Protein AF-A0A2M7PRN9-F1 (afdb_monomer_lite)

pLDDT: mean 85.15, std 15.14, range [38.19, 98.25]

Structure (mmCIF, N/CA/C/O backbone):
data_AF-A0A2M7PRN9-F1
#
_entry.id   AF-A0A2M7PRN9-F1
#
loop_
_atom_site.group_PDB
_atom_site.id
_atom_site.type_symbol
_atom_site.label_atom_id
_atom_site.label_alt_id
_atom_site.label_comp_id
_atom_site.label_asym_id
_atom_site.label_entity_id
_atom_site.label_seq_id
_atom_site.pdbx_PDB_ins_code
_atom_site.Cartn_x
_atom_site.Cartn_y
_atom_site.Cartn_z
_atom_site.occupancy
_atom_site.B_iso_or_equiv
_atom_site.auth_seq_id
_atom_site.auth_comp_id
_atom_site.auth_asym_id
_atom_site.auth_atom_id
_atom_site.pdbx_PDB_model_num
ATOM 1 N N . MET A 1 1 ? -30.017 -8.849 18.586 1.00 38.19 1 MET A N 1
ATOM 2 C CA . MET A 1 1 ? -28.565 -9.110 18.701 1.00 38.19 1 MET A CA 1
ATOM 3 C C . MET A 1 1 ? -27.873 -8.225 17.669 1.00 38.19 1 MET A C 1
ATOM 5 O O . MET A 1 1 ? -28.102 -8.430 16.487 1.00 38.19 1 MET A O 1
ATOM 9 N N . LYS A 1 2 ? -27.190 -7.145 18.076 1.00 40.28 2 LYS A N 1
ATOM 10 C CA . LYS A 1 2 ? -26.502 -6.250 17.126 1.00 40.28 2 LYS A CA 1
ATOM 11 C C . LYS A 1 2 ? -25.308 -7.016 16.558 1.00 40.28 2 LYS A C 1
ATOM 13 O O . LYS A 1 2 ? -24.404 -7.346 17.320 1.00 40.28 2 LYS A O 1
ATOM 18 N N . GLU A 1 3 ? -25.317 -7.314 15.261 1.00 45.28 3 GLU A N 1
ATOM 19 C CA . GLU A 1 3 ? -24.112 -7.751 14.558 1.00 45.28 3 GLU A CA 1
ATOM 20 C C . GLU A 1 3 ? -23.023 -6.710 14.817 1.00 45.28 3 GLU A C 1
ATOM 22 O O . GLU A 1 3 ? -23.146 -5.542 14.437 1.00 45.28 3 GLU A O 1
ATOM 27 N N . SER A 1 4 ? -21.976 -7.114 15.527 1.00 46.28 4 SER A N 1
ATOM 28 C CA . SER A 1 4 ? -20.791 -6.289 15.690 1.00 46.28 4 SER A CA 1
ATOM 29 C C . SER A 1 4 ? -20.123 -6.236 14.318 1.00 46.28 4 SER A C 1
ATOM 31 O O . SER A 1 4 ? -19.379 -7.146 13.961 1.00 46.28 4 SER A O 1
ATOM 33 N N . LYS A 1 5 ? -20.467 -5.236 13.491 1.00 59.03 5 LYS A N 1
ATOM 34 C CA . LYS A 1 5 ? -19.838 -5.028 12.179 1.00 59.03 5 LYS A CA 1
ATOM 35 C C . LYS A 1 5 ? -18.335 -4.908 12.409 1.00 59.03 5 LYS A C 1
ATOM 37 O O . LYS A 1 5 ? -17.862 -3.888 12.908 1.00 59.03 5 LYS A O 1
ATOM 42 N N . THR A 1 6 ? -17.588 -5.958 12.078 1.00 76.19 6 THR A N 1
ATOM 43 C CA . THR A 1 6 ? -16.131 -5.936 12.142 1.00 76.19 6 THR A CA 1
ATOM 44 C C . THR A 1 6 ? -15.651 -4.803 11.244 1.00 76.19 6 THR A C 1
ATOM 46 O O . THR A 1 6 ? -15.910 -4.791 10.041 1.00 76.19 6 THR A O 1
ATOM 49 N N . ILE A 1 7 ? -15.002 -3.805 11.841 1.00 88.31 7 ILE A N 1
ATOM 50 C CA . ILE A 1 7 ? -14.459 -2.674 11.094 1.00 88.31 7 ILE A CA 1
ATOM 51 C C . ILE A 1 7 ? -13.347 -3.209 10.193 1.00 88.31 7 ILE A C 1
ATOM 53 O O . ILE A 1 7 ? -12.318 -3.657 10.695 1.00 88.31 7 ILE A O 1
ATOM 57 N N . VAL A 1 8 ? -13.552 -3.134 8.879 1.00 94.44 8 VAL A N 1
ATOM 58 C CA . VAL A 1 8 ? -12.564 -3.560 7.884 1.00 94.44 8 VAL A CA 1
ATOM 59 C C . VAL A 1 8 ? -11.385 -2.588 7.887 1.00 94.44 8 VAL A C 1
ATOM 61 O O . VAL A 1 8 ? -11.566 -1.374 7.755 1.00 94.44 8 VAL A O 1
ATOM 64 N N . LYS A 1 9 ? -10.172 -3.123 8.032 1.00 97.44 9 LYS A N 1
ATOM 65 C CA . LYS A 1 9 ? -8.910 -2.378 8.035 1.00 97.44 9 LYS A CA 1
ATOM 66 C C . LYS A 1 9 ? -8.061 -2.806 6.848 1.00 97.44 9 LYS A C 1
ATOM 68 O O . LYS A 1 9 ? -7.729 -3.984 6.721 1.00 97.44 9 LYS A O 1
ATOM 73 N N . ILE A 1 10 ? -7.690 -1.854 6.001 1.00 97.62 10 ILE A N 1
ATOM 74 C CA . ILE A 1 10 ? -6.843 -2.108 4.837 1.00 97.62 10 ILE A CA 1
ATOM 75 C C . ILE A 1 10 ? -5.561 -1.285 4.907 1.00 97.62 10 ILE A C 1
ATOM 77 O O . ILE A 1 10 ? -5.568 -0.133 5.352 1.00 97.62 10 ILE A O 1
ATOM 81 N N . MET A 1 11 ? -4.470 -1.879 4.436 1.00 98.06 11 MET A N 1
ATOM 82 C CA . MET A 1 11 ? -3.195 -1.200 4.237 1.00 98.06 11 MET A CA 1
ATOM 83 C C . MET A 1 11 ? -2.896 -1.137 2.746 1.00 98.06 11 MET A C 1
ATOM 85 O O . MET A 1 11 ? -2.939 -2.162 2.077 1.00 98.06 11 MET A O 1
ATOM 89 N N . ILE A 1 12 ? -2.574 0.046 2.234 1.00 97.12 12 ILE A N 1
ATOM 90 C CA . ILE A 1 12 ? -2.293 0.277 0.818 1.00 97.12 12 ILE A CA 1
ATOM 91 C C . ILE A 1 12 ? -0.836 0.709 0.670 1.00 97.12 12 ILE A C 1
ATOM 93 O O . ILE A 1 12 ? -0.391 1.660 1.314 1.00 97.12 12 ILE A O 1
ATOM 97 N N . SER A 1 13 ? -0.097 0.025 -0.196 1.00 95.31 13 SER A N 1
ATOM 98 C CA . SER A 1 13 ? 1.248 0.415 -0.618 1.00 95.31 13 SER A CA 1
ATOM 99 C C . SER A 1 13 ? 1.248 0.873 -2.073 1.00 95.31 13 SER A C 1
ATOM 101 O O . SER A 1 13 ? 0.423 0.429 -2.863 1.00 95.31 13 SER A O 1
ATOM 103 N N . GLY A 1 14 ? 2.158 1.777 -2.424 1.00 91.50 14 GLY A N 1
ATOM 104 C CA . GLY A 1 14 ? 2.330 2.263 -3.789 1.00 91.50 14 GLY A CA 1
ATOM 105 C C . GLY A 1 14 ? 3.355 3.389 -3.863 1.00 91.50 14 GLY A C 1
ATOM 106 O O . GLY A 1 14 ? 4.029 3.688 -2.868 1.00 91.50 14 GLY A O 1
ATOM 107 N N . TYR A 1 15 ? 3.479 4.018 -5.031 1.00 90.69 15 TYR A N 1
ATOM 108 C CA . TYR A 1 15 ? 4.343 5.185 -5.228 1.00 90.69 15 TYR A CA 1
ATOM 109 C C . TYR A 1 15 ? 3.622 6.481 -4.818 1.00 90.69 15 TYR A C 1
ATOM 111 O O . TYR A 1 15 ? 3.421 7.393 -5.611 1.00 90.69 15 TYR A O 1
ATOM 119 N N . TYR A 1 16 ? 3.203 6.549 -3.553 1.00 92.94 16 TYR A N 1
ATOM 120 C CA . TYR A 1 16 ? 2.398 7.650 -3.015 1.00 92.94 16 TYR A CA 1
ATOM 121 C C . TYR A 1 16 ? 3.215 8.590 -2.125 1.00 92.94 16 TYR A C 1
ATOM 123 O O . TYR A 1 16 ? 4.180 8.181 -1.471 1.00 92.94 16 TYR A O 1
ATOM 131 N N . GLY A 1 17 ? 2.811 9.857 -2.077 1.00 90.94 17 GLY A N 1
ATOM 132 C CA . GLY A 1 17 ? 3.514 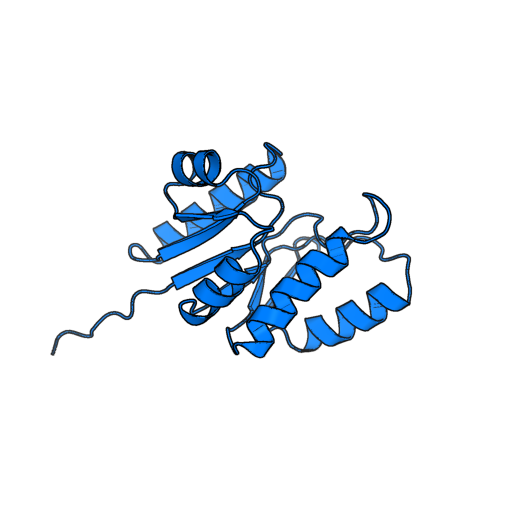10.926 -1.371 1.00 90.94 17 GLY A CA 1
ATOM 133 C C . GLY A 1 17 ? 4.723 11.480 -2.122 1.00 90.94 17 GLY A C 1
ATOM 134 O O . GLY A 1 17 ? 5.507 12.215 -1.526 1.00 90.94 17 GLY A O 1
ATOM 135 N N . PHE A 1 18 ? 4.883 11.123 -3.399 1.00 88.38 18 PHE A N 1
ATOM 136 C CA . PHE A 1 18 ? 5.935 11.630 -4.289 1.00 88.38 18 PHE A CA 1
ATOM 137 C C . PHE A 1 18 ? 5.462 12.793 -5.170 1.00 88.38 18 PHE A C 1
ATOM 139 O O . PHE A 1 18 ? 6.227 13.266 -6.006 1.00 88.38 18 PHE A O 1
ATOM 146 N N . ASN A 1 19 ? 4.209 13.237 -5.010 1.00 87.50 19 ASN A N 1
ATOM 147 C CA . ASN A 1 19 ? 3.563 14.237 -5.868 1.00 87.50 19 ASN A CA 1
ATOM 148 C C . ASN A 1 19 ? 3.524 13.827 -7.354 1.00 87.50 19 ASN A C 1
ATOM 150 O O . ASN A 1 19 ? 3.493 14.675 -8.244 1.00 87.50 19 ASN A O 1
ATOM 154 N N . ASN A 1 20 ? 3.501 12.519 -7.635 1.00 87.94 20 ASN A N 1
ATOM 155 C CA . ASN A 1 20 ? 3.249 12.003 -8.976 1.00 87.94 20 ASN A CA 1
ATOM 156 C C . ASN A 1 20 ? 1.740 12.025 -9.240 1.00 87.94 20 ASN A C 1
ATOM 158 O O . ASN A 1 20 ? 1.011 11.184 -8.722 1.00 87.94 20 ASN A O 1
ATOM 162 N N . PHE A 1 21 ? 1.269 12.963 -10.061 1.00 87.31 21 PHE A N 1
ATOM 163 C CA . PHE A 1 21 ? -0.161 13.133 -10.338 1.00 87.31 21 PHE A CA 1
ATOM 164 C C . PHE A 1 21 ? -0.885 11.841 -10.741 1.00 87.31 21 PHE A C 1
ATOM 166 O O . PHE A 1 21 ? -2.032 11.648 -10.344 1.00 87.31 21 PHE A O 1
ATOM 173 N N . GLY A 1 22 ? -0.227 10.952 -11.492 1.00 87.25 22 GLY A N 1
ATOM 174 C CA . GLY A 1 22 ? -0.804 9.674 -11.904 1.00 87.25 22 GLY A CA 1
ATOM 175 C C . GLY A 1 22 ? -1.040 8.736 -10.721 1.00 87.25 22 GLY A C 1
ATOM 176 O O . GLY A 1 22 ? -2.163 8.279 -10.508 1.00 87.25 22 GLY A O 1
ATOM 177 N N . ASP A 1 23 ? -0.007 8.487 -9.916 1.00 88.50 2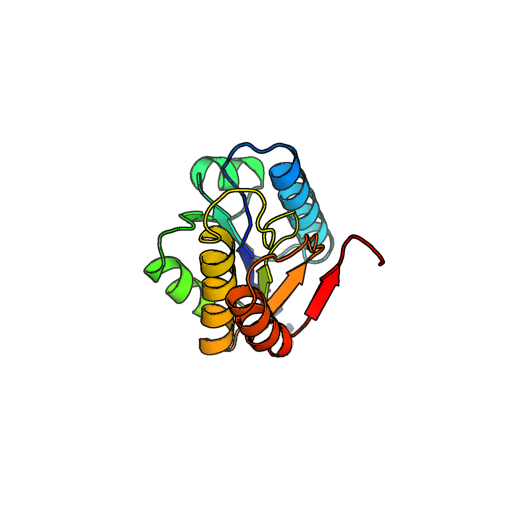3 ASP A N 1
ATOM 178 C CA . ASP A 1 23 ? -0.109 7.599 -8.750 1.00 88.50 23 ASP A CA 1
ATOM 179 C C . ASP A 1 23 ? -1.028 8.182 -7.665 1.00 88.50 23 ASP A C 1
ATOM 181 O O . ASP A 1 23 ? -1.847 7.471 -7.079 1.00 88.50 23 ASP A O 1
ATOM 185 N N . GLU A 1 24 ? -0.964 9.495 -7.445 1.00 91.62 24 GLU A N 1
ATOM 186 C CA . GLU A 1 24 ? -1.858 10.217 -6.536 1.00 91.62 24 GLU A CA 1
ATOM 187 C C . GLU A 1 24 ? -3.333 10.094 -6.981 1.00 91.62 24 GLU A C 1
ATOM 189 O O . GLU A 1 24 ? -4.222 9.845 -6.161 1.00 91.62 24 GLU A O 1
ATOM 194 N N . ALA A 1 25 ? -3.618 10.165 -8.288 1.00 91.75 25 ALA A N 1
ATOM 195 C CA . ALA A 1 25 ? -4.964 9.950 -8.824 1.00 91.75 25 ALA A CA 1
ATOM 196 C C . ALA A 1 25 ? -5.450 8.499 -8.659 1.00 91.75 25 ALA A C 1
ATOM 198 O O . ALA A 1 25 ? -6.630 8.276 -8.352 1.00 91.75 25 ALA A O 1
ATOM 199 N N . ILE A 1 26 ? -4.557 7.513 -8.812 1.00 90.69 26 ILE A N 1
ATOM 200 C CA . ILE A 1 26 ? -4.860 6.098 -8.542 1.00 90.69 26 ILE A CA 1
ATOM 201 C C . ILE A 1 26 ? -5.248 5.924 -7.072 1.00 90.69 26 ILE A C 1
ATOM 203 O O . ILE A 1 26 ? -6.302 5.349 -6.782 1.00 90.69 26 ILE A O 1
ATOM 207 N N . LEU A 1 27 ? -4.445 6.458 -6.146 1.00 94.50 27 LEU A N 1
ATOM 208 C CA . LEU A 1 27 ? -4.738 6.392 -4.715 1.00 94.50 27 LEU A CA 1
ATOM 209 C C . LEU A 1 27 ? -6.073 7.063 -4.387 1.00 94.50 27 LEU A C 1
ATOM 211 O O . LEU A 1 27 ? -6.906 6.466 -3.705 1.00 94.50 27 LEU A O 1
ATOM 215 N N . LYS A 1 28 ? -6.307 8.273 -4.910 1.00 95.19 28 LYS A N 1
ATOM 216 C CA . LYS A 1 28 ? -7.557 9.017 -4.710 1.00 95.19 28 LYS A CA 1
ATOM 217 C C . LYS A 1 28 ? -8.775 8.197 -5.121 1.00 95.19 28 LYS A C 1
ATOM 219 O O . LYS A 1 28 ? -9.744 8.102 -4.368 1.00 95.19 28 LYS A O 1
ATOM 224 N N . SER A 1 29 ? -8.712 7.598 -6.308 1.00 93.25 29 SER A N 1
ATOM 225 C CA . SER A 1 29 ? -9.802 6.803 -6.874 1.00 93.25 29 SER A CA 1
ATOM 226 C C . SER A 1 29 ? -10.056 5.543 -6.049 1.00 93.25 29 SER A C 1
ATOM 228 O O . SER A 1 29 ? -11.203 5.228 -5.739 1.00 93.25 29 SER A O 1
ATOM 230 N N . MET A 1 30 ? -8.987 4.868 -5.618 1.00 93.69 30 MET A N 1
ATOM 231 C CA . MET A 1 30 ? -9.068 3.679 -4.772 1.00 93.69 30 MET A CA 1
ATOM 232 C C . MET A 1 30 ? -9.685 3.992 -3.402 1.00 93.69 30 MET A C 1
ATOM 234 O O . MET A 1 30 ? -10.631 3.327 -2.983 1.00 93.69 30 MET A O 1
ATOM 238 N N . VAL A 1 31 ? -9.198 5.036 -2.721 1.00 95.94 31 VAL A N 1
ATOM 239 C CA . VAL A 1 31 ? -9.725 5.481 -1.420 1.00 95.94 31 VAL A CA 1
ATOM 240 C C . VAL A 1 31 ? -11.204 5.838 -1.526 1.00 95.94 31 VAL A C 1
ATOM 242 O O . VAL A 1 31 ? -11.994 5.421 -0.678 1.00 95.94 31 VAL A O 1
ATOM 245 N N . ARG A 1 32 ? -11.585 6.583 -2.569 1.00 96.06 32 ARG A N 1
ATOM 246 C CA . ARG A 1 32 ? -12.977 6.961 -2.820 1.00 96.06 32 ARG A CA 1
ATOM 247 C C . ARG A 1 32 ? -13.862 5.729 -3.005 1.00 96.06 32 ARG A C 1
ATOM 249 O O . ARG A 1 32 ? -14.838 5.588 -2.277 1.00 96.06 32 ARG A O 1
ATOM 256 N N . ALA A 1 33 ? -13.482 4.814 -3.896 1.00 94.44 33 ALA A N 1
ATOM 257 C CA . ALA A 1 33 ? -14.258 3.608 -4.177 1.00 94.44 33 ALA A CA 1
ATOM 258 C C . ALA A 1 33 ? -14.452 2.727 -2.928 1.00 94.44 33 ALA A C 1
ATOM 260 O O . ALA A 1 33 ? -15.545 2.206 -2.694 1.00 94.44 33 ALA A O 1
ATOM 261 N N . PHE A 1 34 ? -13.417 2.581 -2.093 1.00 94.75 34 PHE A N 1
ATOM 262 C CA . PHE A 1 34 ? -13.531 1.828 -0.843 1.00 94.75 34 PHE A CA 1
ATOM 263 C C . PHE A 1 34 ? -14.440 2.508 0.178 1.00 94.75 34 PHE A C 1
ATOM 265 O O . PHE A 1 34 ? -15.267 1.829 0.781 1.00 94.75 34 PHE A O 1
ATOM 272 N N . LYS A 1 35 ? -14.317 3.827 0.368 1.00 95.19 35 LYS A N 1
ATOM 273 C CA . LYS A 1 35 ? -15.172 4.576 1.302 1.00 95.19 35 LYS A CA 1
ATOM 274 C C . LYS A 1 35 ? -16.635 4.600 0.856 1.00 95.19 35 LYS A C 1
ATOM 276 O O . LYS A 1 35 ? -17.515 4.503 1.703 1.00 95.19 35 LYS A O 1
ATOM 281 N N . GLU A 1 36 ? -16.897 4.684 -0.449 1.00 95.38 36 GLU A N 1
ATOM 282 C CA . GLU A 1 36 ? -18.255 4.623 -1.007 1.00 95.38 36 GLU A CA 1
ATOM 283 C C . GLU A 1 36 ? -18.907 3.252 -0.765 1.00 95.38 36 GLU A C 1
ATOM 285 O O . GLU A 1 36 ? -20.071 3.185 -0.375 1.00 95.38 36 GLU A O 1
ATOM 290 N N . LYS A 1 37 ? -18.161 2.152 -0.938 1.00 94.56 37 LYS A N 1
ATOM 291 C CA . LYS A 1 37 ? -18.686 0.789 -0.729 1.00 94.56 37 LYS A CA 1
ATOM 292 C C . LYS A 1 37 ? -18.721 0.355 0.737 1.00 94.56 37 LYS A C 1
ATOM 294 O O . LYS A 1 37 ? -19.592 -0.418 1.127 1.00 94.56 37 LYS A O 1
ATOM 299 N N . ILE A 1 38 ? -17.763 0.806 1.546 1.00 94.75 38 ILE A N 1
ATOM 300 C CA . ILE A 1 38 ? -17.605 0.426 2.954 1.00 94.75 38 ILE A CA 1
ATOM 301 C C . ILE A 1 38 ? -17.387 1.707 3.779 1.00 94.75 38 ILE A C 1
ATOM 303 O O . ILE A 1 38 ? -16.247 2.068 4.072 1.00 94.75 38 ILE A O 1
ATOM 307 N N . PRO A 1 39 ? -18.461 2.393 4.215 1.00 91.19 39 PRO A N 1
ATOM 308 C CA . PRO A 1 39 ? -18.354 3.707 4.862 1.00 91.19 39 PRO A CA 1
ATOM 309 C C . PRO A 1 39 ? -17.491 3.752 6.131 1.00 91.19 39 PRO A C 1
ATOM 311 O O . PRO A 1 39 ? -16.918 4.787 6.455 1.00 91.19 39 PRO A O 1
ATOM 314 N N . GLN A 1 40 ? -17.378 2.634 6.858 1.00 94.06 40 GLN A N 1
ATOM 315 C CA . GLN A 1 40 ? -16.596 2.544 8.100 1.00 94.06 40 GLN A CA 1
ATOM 316 C C . GLN A 1 40 ? -15.176 1.994 7.896 1.00 94.06 40 GLN A C 1
ATOM 318 O O . GLN A 1 40 ? -14.492 1.690 8.874 1.00 94.06 40 GLN A O 1
ATOM 323 N N . ILE A 1 41 ? -14.725 1.826 6.648 1.00 96.38 41 ILE A N 1
ATOM 324 C CA . ILE A 1 41 ? -13.406 1.263 6.363 1.00 96.38 41 ILE A CA 1
ATOM 325 C C . ILE A 1 41 ? -12.290 2.136 6.944 1.00 96.38 41 ILE A C 1
ATOM 327 O O . ILE A 1 41 ? -12.280 3.361 6.808 1.00 96.38 41 ILE A O 1
ATOM 331 N N . LYS A 1 42 ? -11.309 1.495 7.577 1.00 97.56 42 LYS A N 1
ATOM 332 C CA . LYS A 1 42 ? -10.077 2.149 8.021 1.00 97.56 42 LYS A CA 1
ATOM 333 C C . LYS A 1 42 ? -8.987 1.892 6.994 1.00 97.56 42 LYS A C 1
ATOM 335 O O . LYS A 1 42 ? -8.628 0.746 6.747 1.00 97.56 42 LYS A O 1
ATOM 340 N N . ILE A 1 43 ? -8.457 2.968 6.422 1.00 98.06 43 ILE A N 1
ATOM 341 C CA . ILE A 1 43 ? -7.414 2.911 5.397 1.00 98.06 43 ILE A CA 1
ATOM 342 C C . ILE A 1 43 ? -6.119 3.473 5.980 1.00 98.06 43 ILE A C 1
ATOM 344 O O . ILE A 1 43 ? -6.099 4.600 6.485 1.00 98.06 43 ILE A O 1
ATOM 348 N N . LEU A 1 44 ? -5.055 2.678 5.898 1.00 98.25 44 LEU A N 1
ATOM 349 C CA . LEU A 1 44 ? -3.682 3.082 6.167 1.00 98.25 44 LEU A CA 1
ATOM 350 C C . LEU A 1 44 ? -2.892 3.086 4.854 1.00 98.25 44 LEU A C 1
ATOM 352 O O . LEU A 1 44 ? -2.858 2.076 4.159 1.00 98.25 44 LEU A O 1
ATOM 356 N N . VAL A 1 45 ? -2.226 4.187 4.529 1.00 97.94 45 VAL A N 1
ATOM 357 C CA . VAL A 1 45 ? -1.412 4.313 3.312 1.00 97.94 45 VAL A CA 1
ATOM 358 C C . VAL A 1 45 ? 0.073 4.378 3.662 1.00 97.94 45 VAL A C 1
ATOM 360 O O . VAL A 1 45 ? 0.489 5.159 4.518 1.00 97.94 45 VAL A O 1
ATOM 363 N N . LEU A 1 46 ? 0.890 3.578 2.979 1.00 97.38 46 LEU A N 1
ATOM 364 C CA . LEU A 1 46 ? 2.342 3.728 2.999 1.00 97.38 46 LEU A CA 1
ATOM 365 C C . LEU A 1 46 ? 2.727 4.859 2.048 1.00 97.38 46 LEU A C 1
ATOM 367 O O . LEU A 1 46 ? 2.478 4.770 0.847 1.00 97.38 46 LEU A O 1
ATOM 371 N N . SER A 1 47 ? 3.329 5.918 2.582 1.00 95.88 47 SER A N 1
ATOM 372 C CA . SER A 1 47 ? 3.619 7.136 1.826 1.00 95.88 47 SER A CA 1
ATOM 373 C C . SER A 1 47 ? 5.024 7.671 2.090 1.00 95.88 47 SER A C 1
ATOM 375 O O . SER A 1 47 ? 5.570 7.509 3.183 1.00 95.88 47 SER A O 1
ATOM 377 N N . GLN A 1 48 ? 5.610 8.324 1.086 1.00 95.12 48 GLN A N 1
ATOM 378 C CA . GLN A 1 48 ? 6.830 9.115 1.244 1.00 95.12 48 GLN A CA 1
ATOM 379 C C . GLN A 1 48 ? 6.583 10.401 2.052 1.00 95.12 48 GLN A C 1
ATOM 381 O O . GLN A 1 48 ? 7.445 10.807 2.827 1.00 95.12 48 GLN A O 1
ATOM 386 N N . ASN A 1 49 ? 5.396 11.004 1.922 1.00 96.25 49 ASN A N 1
ATOM 387 C CA . ASN A 1 49 ? 4.958 12.166 2.696 1.00 96.25 49 ASN A CA 1
ATOM 388 C C . ASN A 1 49 ? 3.618 11.861 3.395 1.00 96.25 49 ASN A C 1
ATOM 390 O O . ASN A 1 49 ? 2.540 12.161 2.858 1.00 96.25 49 ASN A O 1
ATOM 394 N N . PRO A 1 50 ? 3.664 11.246 4.594 1.00 97.25 50 PRO A N 1
ATOM 395 C CA . PRO A 1 50 ? 2.468 10.819 5.313 1.00 97.25 50 PRO A CA 1
ATOM 396 C C . PRO A 1 50 ? 1.538 11.968 5.700 1.00 97.25 50 PRO A C 1
ATOM 398 O O . PRO A 1 50 ? 0.322 11.796 5.651 1.00 97.25 50 PRO A O 1
ATOM 401 N N . VAL A 1 51 ? 2.085 13.137 6.052 1.00 97.19 51 VAL A N 1
ATOM 402 C CA . VAL A 1 51 ? 1.285 14.309 6.443 1.00 97.19 51 VAL A CA 1
ATOM 403 C C . VAL A 1 51 ? 0.438 14.773 5.263 1.00 97.19 51 VAL A C 1
ATOM 405 O O . VAL A 1 51 ? -0.788 14.812 5.369 1.00 97.19 51 VAL A O 1
ATOM 408 N N . HIS A 1 52 ? 1.079 15.007 4.115 1.00 96.19 52 HIS A N 1
ATOM 409 C CA . HIS A 1 52 ? 0.391 15.415 2.891 1.00 96.19 52 HIS A CA 1
ATOM 410 C C . HIS A 1 52 ? -0.654 14.381 2.452 1.00 96.19 52 HIS A C 1
ATOM 412 O O . HIS A 1 52 ? -1.804 14.718 2.185 1.00 96.19 52 HIS A O 1
ATOM 418 N N . THR A 1 53 ? -0.283 13.098 2.452 1.00 96.94 53 THR A N 1
ATOM 419 C CA . THR A 1 53 ? -1.179 12.004 2.032 1.00 96.94 53 THR A CA 1
ATOM 420 C C . THR A 1 53 ? -2.399 11.892 2.947 1.00 96.94 53 THR A C 1
ATOM 422 O O . THR A 1 53 ? -3.523 11.717 2.475 1.00 96.94 53 THR A O 1
ATOM 425 N N . SER A 1 54 ? -2.198 12.024 4.260 1.00 97.44 54 SER A N 1
ATOM 426 C CA . SER A 1 54 ? -3.294 11.955 5.231 1.00 97.44 54 SER A CA 1
ATOM 427 C C . SER A 1 54 ? -4.292 13.093 5.025 1.00 97.44 54 SER A C 1
ATOM 429 O O . SER A 1 54 ? -5.498 12.855 5.021 1.00 97.44 54 SER A O 1
ATOM 431 N N . GLN A 1 55 ? -3.795 14.313 4.797 1.00 96.75 55 GLN A N 1
ATOM 432 C CA . GLN A 1 55 ? -4.621 15.498 4.555 1.00 96.75 55 GLN A CA 1
ATOM 433 C C . GLN A 1 55 ? -5.370 15.418 3.217 1.00 96.75 55 GLN A C 1
ATOM 435 O O . GLN A 1 55 ? -6.579 15.648 3.174 1.00 96.75 55 GLN A O 1
ATOM 440 N N . ALA A 1 56 ? -4.678 15.039 2.140 1.00 95.56 56 ALA A N 1
ATOM 441 C CA . ALA A 1 56 ? -5.241 15.002 0.793 1.00 95.56 56 ALA A CA 1
ATOM 442 C C . ALA A 1 56 ? -6.359 13.957 0.634 1.00 95.56 56 ALA A C 1
ATOM 444 O O . ALA A 1 56 ? -7.357 14.213 -0.039 1.00 95.56 56 ALA A O 1
ATOM 445 N N . TYR A 1 57 ? -6.215 12.784 1.264 1.00 96.44 57 TYR A N 1
ATOM 446 C CA . TYR A 1 57 ? -7.140 11.655 1.072 1.00 96.44 57 TYR A CA 1
ATOM 447 C C . TYR A 1 57 ? -8.017 11.346 2.288 1.00 96.44 57 TYR A C 1
ATOM 449 O O . TYR A 1 57 ? -8.891 10.471 2.219 1.00 96.44 57 TYR A O 1
ATOM 457 N N . GLN A 1 58 ? -7.819 12.067 3.397 1.00 96.81 58 GLN A N 1
ATOM 458 C CA . GLN A 1 58 ? -8.544 11.865 4.654 1.00 96.81 58 GLN A CA 1
ATOM 459 C C . GLN A 1 58 ? -8.397 10.416 5.154 1.00 96.81 58 GLN A C 1
ATOM 461 O O . GLN A 1 58 ? -9.379 9.726 5.441 1.00 96.81 58 GLN A O 1
ATOM 466 N N . VAL A 1 59 ? -7.162 9.915 5.164 1.00 97.50 59 VAL A N 1
ATOM 467 C CA . VAL A 1 59 ? -6.784 8.549 5.575 1.00 97.50 59 VAL A CA 1
ATOM 468 C C . VAL A 1 59 ? -5.652 8.612 6.594 1.00 97.50 59 VAL A C 1
ATOM 470 O O . VAL A 1 59 ? -5.017 9.651 6.751 1.00 97.50 59 VAL A O 1
ATOM 473 N N . LYS A 1 60 ? -5.361 7.502 7.278 1.00 97.88 60 LYS A N 1
ATOM 474 C CA . LYS A 1 60 ? -4.104 7.405 8.027 1.00 97.88 60 LYS A CA 1
ATOM 475 C C . LYS A 1 60 ? -2.970 7.133 7.043 1.00 97.88 60 LYS A C 1
ATOM 477 O O . LYS A 1 60 ? -3.144 6.337 6.123 1.00 97.88 60 LYS A O 1
ATOM 482 N N . ALA A 1 61 ? -1.800 7.715 7.265 1.00 97.88 61 ALA A N 1
ATOM 483 C CA . ALA A 1 61 ? -0.604 7.361 6.514 1.00 97.88 61 ALA A CA 1
ATOM 484 C C . ALA A 1 61 ? 0.618 7.237 7.425 1.00 97.88 61 ALA A C 1
ATOM 486 O O . ALA A 1 61 ? 0.712 7.907 8.453 1.00 97.88 61 ALA A O 1
ATOM 487 N N . ILE A 1 62 ? 1.561 6.382 7.031 1.00 97.69 62 ILE A N 1
ATOM 488 C CA . ILE A 1 62 ? 2.854 6.203 7.703 1.00 97.69 62 ILE A CA 1
ATOM 489 C C . ILE A 1 62 ? 3.989 6.220 6.687 1.00 97.69 62 ILE A C 1
ATOM 491 O O . ILE A 1 62 ? 3.773 6.007 5.491 1.00 97.69 62 ILE A O 1
ATOM 495 N N . ASN A 1 63 ? 5.207 6.472 7.171 1.00 96.06 63 ASN A N 1
ATOM 496 C CA . ASN A 1 63 ? 6.381 6.486 6.313 1.00 96.06 63 ASN A CA 1
ATOM 497 C C . ASN A 1 63 ? 6.620 5.089 5.722 1.00 96.06 63 ASN A C 1
ATOM 499 O O . ASN A 1 63 ? 6.765 4.103 6.449 1.00 96.06 63 ASN A O 1
ATOM 503 N N . ARG A 1 64 ? 6.686 5.026 4.393 1.00 93.94 64 ARG A N 1
ATOM 504 C CA . ARG A 1 64 ? 6.830 3.788 3.620 1.00 93.94 64 ARG A CA 1
ATOM 505 C C . ARG A 1 64 ? 8.156 3.045 3.845 1.00 93.94 64 ARG A C 1
ATOM 507 O O . ARG A 1 64 ? 8.243 1.865 3.520 1.00 93.94 64 ARG A O 1
ATOM 514 N N . LEU A 1 65 ? 9.177 3.697 4.398 1.00 92.50 65 LEU A N 1
ATOM 515 C CA . LEU A 1 65 ? 10.474 3.089 4.723 1.00 92.50 65 LEU A CA 1
ATOM 516 C C . LEU A 1 65 ? 10.575 2.637 6.186 1.00 92.50 65 LEU A C 1
ATOM 518 O O . LEU A 1 65 ? 11.534 1.964 6.556 1.00 92.50 65 LEU A O 1
ATOM 522 N N . HIS A 1 66 ? 9.594 2.967 7.030 1.00 94.19 66 HIS A N 1
ATOM 523 C CA . HIS A 1 66 ? 9.640 2.631 8.450 1.00 94.19 66 HIS A CA 1
ATOM 524 C C . HIS A 1 66 ? 9.140 1.199 8.707 1.00 94.19 66 HIS A C 1
ATOM 526 O O . HIS A 1 66 ? 8.023 0.974 9.179 1.00 94.19 66 HIS A O 1
ATOM 532 N N . LEU A 1 67 ? 9.985 0.217 8.371 1.00 92.19 67 LEU A N 1
ATOM 533 C CA . LEU A 1 67 ? 9.647 -1.214 8.334 1.00 92.19 67 LEU A CA 1
ATOM 534 C C . LEU A 1 67 ? 9.031 -1.740 9.636 1.00 92.19 67 LEU A C 1
ATOM 536 O O . LEU A 1 67 ? 8.058 -2.488 9.588 1.00 92.19 67 LEU A O 1
ATOM 540 N N . ILE A 1 68 ? 9.539 -1.318 10.797 1.00 93.38 68 ILE A N 1
ATOM 541 C CA . ILE A 1 68 ? 9.016 -1.754 12.101 1.00 93.38 68 ILE A CA 1
ATOM 542 C C . ILE A 1 68 ? 7.552 -1.320 12.267 1.00 93.38 68 ILE A C 1
ATOM 544 O O . ILE A 1 68 ? 6.705 -2.131 12.644 1.00 93.38 68 ILE A O 1
ATOM 548 N N . SER A 1 69 ? 7.223 -0.067 11.930 1.00 94.25 69 SER A N 1
ATOM 549 C CA . SER A 1 69 ? 5.830 0.401 11.965 1.00 94.25 69 SER A CA 1
ATOM 550 C C . SER A 1 69 ? 4.962 -0.329 10.957 1.00 94.25 69 SER A C 1
ATOM 552 O O . SER A 1 69 ? 3.830 -0.664 11.285 1.00 94.25 69 SER A O 1
ATOM 554 N N . ILE A 1 70 ? 5.480 -0.607 9.761 1.00 96.12 70 ILE A N 1
ATOM 555 C CA . ILE A 1 70 ? 4.729 -1.330 8.732 1.00 96.12 70 ILE A CA 1
ATOM 556 C C . ILE A 1 70 ? 4.358 -2.728 9.229 1.00 96.12 70 ILE A C 1
ATOM 558 O O . ILE A 1 70 ? 3.184 -3.088 9.205 1.00 96.12 70 ILE A O 1
ATOM 562 N N . LEU A 1 71 ? 5.326 -3.485 9.751 1.00 94.88 71 LEU A N 1
ATOM 563 C CA . LEU A 1 71 ? 5.090 -4.827 10.289 1.00 94.88 71 LEU A CA 1
ATOM 564 C C . LEU A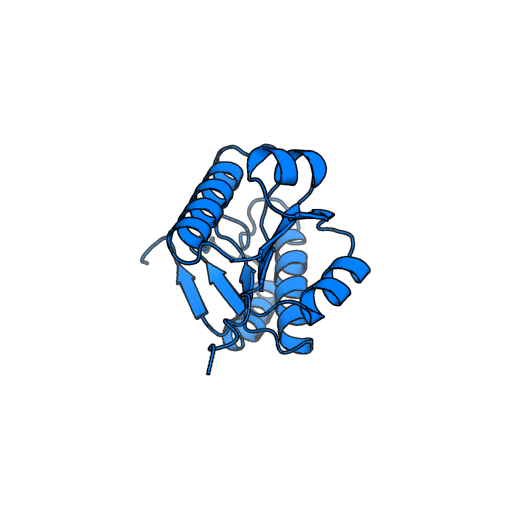 1 71 ? 4.135 -4.804 11.490 1.00 94.88 71 LEU A C 1
ATOM 566 O O . LEU A 1 71 ? 3.262 -5.663 11.598 1.00 94.88 71 LEU A O 1
ATOM 570 N N . ASN A 1 72 ? 4.249 -3.806 12.368 1.00 95.25 72 ASN A N 1
ATOM 571 C CA . ASN A 1 72 ? 3.325 -3.646 13.490 1.00 95.25 72 ASN A CA 1
ATOM 572 C C . ASN A 1 72 ? 1.898 -3.342 13.018 1.00 95.25 72 ASN A C 1
ATOM 574 O O . ASN A 1 72 ? 0.952 -3.951 13.511 1.00 95.25 72 ASN A O 1
ATOM 578 N N . CYS A 1 73 ? 1.733 -2.455 12.035 1.00 96.44 73 CYS A N 1
ATOM 579 C CA . CYS A 1 73 ? 0.428 -2.129 11.469 1.00 96.44 73 CYS A CA 1
ATOM 580 C C . CYS A 1 73 ? -0.172 -3.283 10.651 1.00 96.44 73 CYS A C 1
ATOM 582 O O . CYS A 1 73 ? -1.392 -3.434 10.629 1.00 96.44 73 CYS A O 1
ATOM 584 N N . LEU A 1 74 ? 0.654 -4.121 10.013 1.00 95.75 74 LEU A N 1
ATOM 585 C CA . LEU A 1 74 ? 0.187 -5.295 9.270 1.00 95.75 74 LEU A CA 1
ATOM 586 C C . LEU A 1 74 ? -0.557 -6.278 10.182 1.00 95.75 74 LEU A C 1
ATOM 588 O O . LEU A 1 74 ? -1.550 -6.857 9.758 1.00 95.75 74 LEU A O 1
ATOM 592 N N . ARG A 1 75 ? -0.152 -6.412 11.451 1.00 94.50 75 ARG A N 1
ATOM 593 C CA . ARG A 1 75 ? -0.860 -7.266 12.424 1.00 94.50 75 ARG A CA 1
ATOM 594 C C . ARG A 1 75 ? -2.294 -6.811 12.715 1.00 94.50 75 ARG A C 1
ATOM 596 O O . ARG A 1 75 ? -3.109 -7.631 13.113 1.00 94.50 75 ARG A O 1
ATOM 603 N N . ASP A 1 76 ? -2.597 -5.529 12.509 1.00 94.38 76 ASP A N 1
ATOM 604 C CA . ASP A 1 76 ? -3.941 -4.952 12.659 1.00 94.38 76 ASP A CA 1
ATOM 605 C C . ASP A 1 76 ? -4.630 -4.711 11.301 1.00 94.38 76 ASP A C 1
ATOM 607 O O . ASP A 1 76 ? -5.533 -3.885 11.178 1.00 94.38 76 ASP A O 1
ATOM 611 N N . THR A 1 77 ? -4.182 -5.391 10.244 1.00 96.62 77 THR A N 1
ATOM 612 C CA . THR A 1 77 ? -4.691 -5.223 8.879 1.00 96.62 77 THR A CA 1
ATOM 613 C C . THR A 1 77 ? -5.437 -6.479 8.429 1.00 96.62 77 THR A C 1
ATOM 615 O O . THR A 1 77 ? -4.929 -7.587 8.560 1.00 96.62 77 THR A O 1
ATOM 618 N N . ASN A 1 78 ? -6.637 -6.316 7.861 1.00 96.50 78 ASN A N 1
ATOM 619 C CA . ASN A 1 78 ? -7.425 -7.422 7.303 1.00 96.50 78 ASN A CA 1
ATOM 620 C C . ASN A 1 78 ? -7.091 -7.713 5.834 1.00 96.50 78 ASN A C 1
ATOM 622 O O . ASN A 1 78 ? -7.295 -8.832 5.378 1.00 96.50 78 ASN A O 1
ATOM 626 N N . LEU A 1 79 ? -6.608 -6.712 5.096 1.00 96.81 79 LEU A N 1
ATOM 627 C CA . LEU A 1 79 ? -6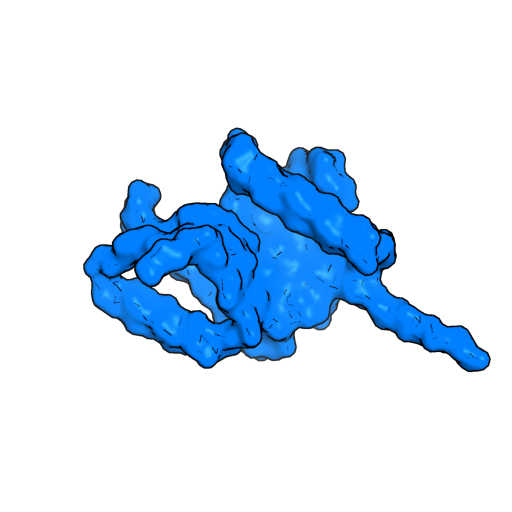.198 -6.840 3.698 1.00 96.81 79 LEU A CA 1
ATOM 628 C C . LEU A 1 79 ? -5.036 -5.890 3.400 1.00 96.81 79 LEU A C 1
ATOM 630 O O . LEU A 1 79 ? -5.130 -4.683 3.640 1.00 96.81 79 LEU A O 1
ATOM 634 N N . PHE A 1 80 ? -3.959 -6.430 2.841 1.00 97.56 80 PHE A N 1
ATOM 635 C CA . PHE A 1 80 ? -2.867 -5.645 2.284 1.00 97.56 80 PHE A CA 1
ATOM 636 C C . PHE A 1 80 ? -3.060 -5.496 0.774 1.00 97.56 80 PHE A C 1
ATOM 638 O O . PHE A 1 80 ? -3.230 -6.481 0.059 1.00 97.56 80 PHE A O 1
ATOM 645 N N . ILE A 1 81 ? -3.022 -4.263 0.283 1.00 95.62 81 ILE A N 1
ATOM 646 C CA . ILE A 1 81 ? -3.169 -3.927 -1.128 1.00 95.62 81 ILE A CA 1
ATOM 647 C C . ILE A 1 81 ? -1.839 -3.369 -1.630 1.00 95.62 81 ILE A C 1
ATOM 649 O O . ILE A 1 81 ? -1.387 -2.304 -1.202 1.00 95.62 81 ILE A O 1
ATOM 653 N N . SER A 1 82 ? -1.219 -4.073 -2.569 1.00 92.50 82 SER A N 1
ATOM 654 C CA . SER A 1 82 ? -0.197 -3.488 -3.431 1.00 92.50 82 SER A CA 1
ATOM 655 C C . SER A 1 82 ? -0.919 -2.726 -4.533 1.00 92.50 82 SER A C 1
ATOM 657 O O . SER A 1 82 ? -1.488 -3.333 -5.442 1.00 92.50 82 SER A O 1
ATOM 659 N N . GLY A 1 83 ? -0.977 -1.404 -4.391 1.00 85.56 83 GLY A N 1
ATOM 660 C CA . GLY A 1 83 ? -1.642 -0.508 -5.325 1.00 85.56 83 GLY A CA 1
ATOM 661 C C . GLY A 1 83 ? -1.010 -0.538 -6.714 1.00 85.56 83 GLY A C 1
ATOM 662 O O . GLY A 1 83 ? 0.122 -0.983 -6.886 1.00 85.56 83 GLY A O 1
ATOM 663 N N . GLY A 1 84 ? -1.777 -0.081 -7.702 1.00 73.25 84 GLY A N 1
ATOM 664 C CA . GLY A 1 84 ? -1.405 -0.161 -9.114 1.00 73.25 84 GLY A CA 1
ATOM 665 C C . GL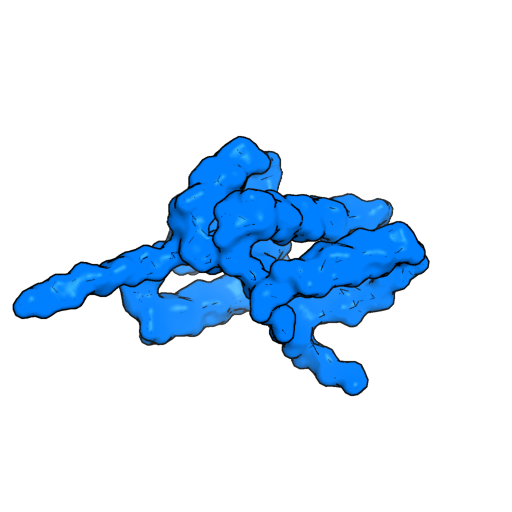Y A 1 84 ? -0.357 0.851 -9.550 1.00 73.25 84 GLY A C 1
ATOM 666 O O . GLY A 1 84 ? 0.191 1.601 -8.746 1.00 73.25 84 GLY A O 1
ATOM 667 N N . GLY A 1 85 ? -0.099 0.870 -10.859 1.00 66.56 85 GLY A N 1
ATOM 668 C CA . GLY A 1 85 ? 0.935 1.692 -11.493 1.00 66.56 85 GLY A CA 1
ATOM 669 C C . GLY A 1 85 ? 2.082 0.856 -12.068 1.00 66.56 85 GLY A C 1
ATOM 670 O O . GLY A 1 85 ? 1.960 -0.356 -12.261 1.00 66.56 85 GLY A O 1
ATOM 671 N N . GLY A 1 86 ? 3.213 1.505 -12.347 1.00 59.19 86 GLY A N 1
ATOM 672 C CA . GLY A 1 86 ? 4.427 0.881 -12.894 1.00 59.19 86 GLY A CA 1
ATOM 673 C C . GLY A 1 86 ? 5.383 0.314 -11.838 1.00 59.19 86 GLY A C 1
ATOM 674 O O . GLY A 1 86 ? 6.585 0.261 -12.065 1.00 59.19 86 GLY A O 1
ATOM 675 N N . LEU A 1 87 ? 4.873 -0.067 -10.662 1.00 60.91 87 LEU A N 1
ATOM 676 C CA . LEU A 1 87 ? 5.694 -0.419 -9.490 1.00 60.91 87 LEU A CA 1
ATOM 677 C C . LEU A 1 87 ? 6.570 -1.667 -9.683 1.00 60.91 87 LEU A C 1
ATOM 679 O O . LEU A 1 87 ? 7.639 -1.767 -9.084 1.00 60.91 87 LEU A O 1
ATOM 683 N N . LEU A 1 88 ? 6.119 -2.610 -10.514 1.00 57.34 88 LEU A N 1
ATOM 684 C CA . LEU A 1 88 ? 6.839 -3.834 -10.872 1.00 57.34 88 LEU A CA 1
ATOM 685 C C . LEU A 1 88 ? 7.458 -3.722 -12.274 1.00 57.34 88 LEU A C 1
ATOM 687 O O . LEU A 1 88 ? 7.216 -4.566 -13.136 1.00 57.34 88 LEU A O 1
ATOM 691 N N . GLN A 1 89 ? 8.213 -2.652 -12.528 1.00 61.50 89 GLN A N 1
ATOM 692 C CA . GLN A 1 89 ? 8.898 -2.425 -13.805 1.00 61.50 89 GLN A CA 1
ATOM 693 C C . GLN A 1 89 ? 10.376 -2.097 -13.589 1.00 61.50 89 GLN A C 1
ATOM 695 O O . GLN A 1 89 ? 10.751 -1.464 -12.605 1.00 61.50 89 GLN A O 1
ATOM 700 N N . ASP A 1 90 ? 11.216 -2.515 -14.535 1.00 55.28 90 ASP A N 1
ATOM 701 C CA . ASP A 1 90 ? 12.678 -2.354 -14.485 1.00 55.28 90 ASP A CA 1
ATOM 702 C C . ASP A 1 90 ? 13.158 -0.989 -15.035 1.00 55.28 90 ASP A C 1
ATOM 704 O O . ASP A 1 90 ? 14.345 -0.776 -15.263 1.00 55.28 90 ASP A O 1
ATOM 708 N N . SER A 1 91 ? 12.243 -0.044 -15.279 1.00 50.47 91 SER A N 1
ATOM 709 C CA . SER A 1 91 ? 12.502 1.180 -16.056 1.00 50.47 91 SER A CA 1
ATOM 710 C C . SER A 1 91 ? 13.116 2.347 -15.269 1.00 50.47 91 SER A C 1
ATOM 712 O O . SER A 1 91 ? 13.481 3.350 -15.873 1.00 50.47 91 SER A O 1
ATOM 714 N N . THR A 1 92 ? 13.268 2.240 -13.943 1.00 44.44 92 THR A N 1
ATOM 715 C CA . THR A 1 92 ? 13.766 3.340 -13.080 1.00 44.44 92 THR A CA 1
ATOM 716 C C . THR A 1 92 ? 15.103 3.066 -12.375 1.00 44.44 92 THR A C 1
ATOM 718 O O . THR A 1 92 ? 15.508 3.817 -11.493 1.00 44.44 92 THR A O 1
ATOM 721 N N . GLY A 1 93 ? 15.858 2.055 -12.817 1.00 43.47 93 GLY A N 1
ATOM 722 C CA . GLY A 1 93 ? 17.246 1.840 -12.391 1.00 43.47 93 GLY A CA 1
ATOM 723 C C . GLY A 1 93 ? 17.426 0.807 -11.271 1.00 43.47 93 GLY A C 1
ATOM 724 O O . GLY A 1 93 ? 16.687 0.757 -10.290 1.00 43.47 93 GLY A O 1
ATOM 725 N N . LYS A 1 94 ? 18.442 -0.049 -11.457 1.00 50.28 94 LYS A N 1
ATOM 726 C CA . LYS A 1 94 ? 18.973 -1.118 -10.576 1.00 50.28 94 LYS A CA 1
ATOM 727 C C . LYS A 1 94 ? 17.986 -2.146 -9.975 1.00 50.28 94 LYS A C 1
ATOM 729 O O . LYS A 1 94 ? 18.457 -3.072 -9.324 1.00 50.28 94 LYS A O 1
ATOM 734 N N . GLY A 1 95 ? 16.668 -2.044 -10.168 1.00 58.38 95 GLY A N 1
ATOM 735 C CA . GLY A 1 95 ? 15.682 -3.045 -9.719 1.00 58.38 95 GLY A CA 1
ATOM 736 C C . GLY A 1 95 ? 15.346 -3.030 -8.216 1.00 58.38 95 GLY A C 1
ATOM 737 O O . GLY A 1 95 ? 14.604 -3.889 -7.742 1.00 58.38 95 GLY A O 1
ATOM 738 N N . TRP A 1 96 ? 15.845 -2.049 -7.454 1.00 67.69 96 TRP A N 1
ATOM 739 C CA . TRP A 1 96 ? 15.637 -1.950 -5.998 1.00 67.69 96 TRP A CA 1
ATOM 740 C C . TRP A 1 96 ? 14.172 -1.701 -5.609 1.00 67.69 96 TRP A C 1
ATOM 742 O O . TRP A 1 96 ? 13.713 -2.167 -4.565 1.00 67.69 96 TRP A O 1
ATOM 752 N N . SER A 1 97 ? 13.419 -0.996 -6.457 1.00 74.75 97 SER A N 1
ATOM 753 C CA . SER A 1 97 ? 11.988 -0.738 -6.258 1.00 74.75 97 SER A CA 1
ATOM 754 C C . SER A 1 97 ? 11.178 -2.036 -6.215 1.00 74.75 97 SER A C 1
ATOM 756 O O . SER A 1 97 ? 10.343 -2.208 -5.328 1.00 74.75 97 SER A O 1
ATOM 758 N N . ILE A 1 98 ? 11.479 -2.982 -7.110 1.00 78.69 98 ILE A N 1
ATOM 759 C CA . ILE A 1 98 ? 10.829 -4.296 -7.167 1.00 78.69 98 ILE A CA 1
ATOM 760 C C . ILE A 1 98 ? 11.051 -5.043 -5.852 1.00 78.69 98 ILE A C 1
ATOM 762 O O . ILE A 1 98 ? 10.105 -5.577 -5.278 1.00 78.69 98 ILE A O 1
ATOM 766 N N . TRP A 1 99 ? 12.284 -5.055 -5.344 1.00 82.94 99 TRP A N 1
ATOM 767 C CA . TRP A 1 99 ? 12.624 -5.777 -4.116 1.00 82.94 99 TRP A CA 1
ATOM 768 C C . TRP A 1 99 ? 11.907 -5.198 -2.901 1.00 82.94 99 TRP A C 1
ATOM 770 O O . TRP A 1 99 ? 11.419 -5.953 -2.063 1.00 82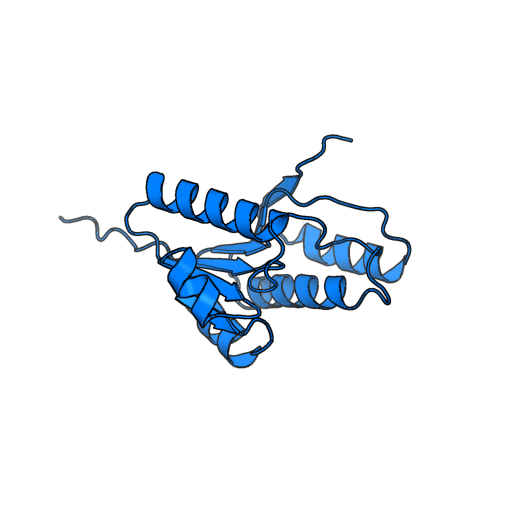.94 99 TRP A O 1
ATOM 780 N N . TYR A 1 100 ? 11.779 -3.873 -2.842 1.00 87.81 100 TYR A N 1
ATOM 781 C CA . TYR A 1 100 ? 11.006 -3.201 -1.806 1.00 87.81 100 TYR A CA 1
ATOM 782 C C . TYR A 1 100 ? 9.539 -3.665 -1.795 1.00 87.81 100 TYR A C 1
ATOM 784 O O . TYR A 1 100 ? 9.053 -4.131 -0.763 1.00 87.81 100 TYR A O 1
ATOM 792 N N . TYR A 1 101 ? 8.837 -3.609 -2.934 1.00 89.19 101 TYR A N 1
ATOM 793 C CA . TYR A 1 101 ? 7.421 -3.999 -2.991 1.00 89.19 101 TYR A CA 1
ATOM 794 C C . TYR A 1 101 ? 7.214 -5.503 -2.782 1.00 89.19 101 TYR A C 1
ATOM 796 O O . TYR A 1 101 ? 6.299 -5.909 -2.066 1.00 89.19 101 TYR A O 1
ATOM 804 N N . LEU A 1 102 ? 8.097 -6.339 -3.336 1.00 89.31 102 LEU A N 1
ATOM 805 C CA . LEU A 1 102 ? 8.086 -7.780 -3.090 1.00 89.31 102 LEU A CA 1
ATOM 806 C C . LEU A 1 102 ? 8.329 -8.109 -1.610 1.00 89.31 102 LEU A C 1
ATOM 808 O O . LEU A 1 102 ? 7.672 -8.997 -1.069 1.00 89.31 102 LEU A O 1
ATOM 812 N N . GLY A 1 103 ? 9.214 -7.369 -0.938 1.00 91.38 103 GLY A N 1
ATOM 813 C CA . GLY A 1 103 ? 9.456 -7.487 0.498 1.00 91.38 103 GLY A CA 1
ATOM 814 C C . GLY A 1 103 ? 8.228 -7.135 1.336 1.00 91.38 103 GLY A C 1
ATOM 815 O O . GLY A 1 103 ? 7.911 -7.857 2.281 1.00 91.38 103 GLY A O 1
ATOM 816 N N . LEU A 1 104 ? 7.486 -6.085 0.966 1.00 93.81 104 LEU A N 1
ATOM 817 C CA . LEU A 1 104 ? 6.222 -5.738 1.628 1.00 93.81 104 LEU A CA 1
ATOM 818 C C . LEU A 1 104 ? 5.170 -6.841 1.477 1.00 93.81 104 LEU A C 1
ATOM 820 O O . LEU A 1 104 ? 4.556 -7.241 2.467 1.00 93.81 104 LEU A O 1
ATOM 824 N N . ILE A 1 105 ? 4.996 -7.359 0.257 1.00 93.00 105 ILE A N 1
ATOM 825 C CA . ILE A 1 105 ? 4.076 -8.471 -0.018 1.00 93.00 105 ILE A CA 1
ATOM 826 C C . ILE A 1 105 ? 4.472 -9.689 0.817 1.00 93.00 105 ILE A C 1
ATOM 828 O O . ILE A 1 105 ? 3.629 -10.285 1.485 1.00 93.00 105 ILE A O 1
ATOM 832 N N . LEU A 1 106 ? 5.758 -10.041 0.823 1.00 93.44 106 LEU A N 1
ATOM 833 C CA . LEU A 1 106 ? 6.257 -11.168 1.599 1.00 93.44 106 LEU A CA 1
ATOM 834 C C . LEU A 1 106 ? 6.027 -10.963 3.103 1.00 93.44 106 LEU A C 1
ATOM 836 O O . LEU A 1 106 ? 5.571 -11.888 3.770 1.00 93.44 106 LEU A O 1
ATOM 840 N N . GLY A 1 107 ? 6.267 -9.760 3.629 1.00 94.31 107 GLY A N 1
ATOM 841 C CA . GLY A 1 107 ? 5.986 -9.409 5.023 1.00 94.31 107 GLY A CA 1
ATOM 842 C C . GLY A 1 107 ? 4.511 -9.589 5.387 1.00 94.31 107 GLY A C 1
ATOM 843 O O . GLY A 1 107 ? 4.198 -10.205 6.406 1.00 94.31 107 GLY A O 1
ATOM 844 N N . ALA A 1 108 ? 3.600 -9.140 4.520 1.00 95.69 108 ALA A N 1
ATOM 845 C CA . ALA A 1 108 ? 2.167 -9.363 4.691 1.00 95.69 108 ALA A CA 1
ATOM 846 C C . ALA A 1 108 ? 1.819 -10.863 4.695 1.00 95.69 108 ALA A C 1
ATOM 848 O O . ALA A 1 108 ? 1.097 -11.321 5.582 1.00 95.69 108 ALA A O 1
ATOM 849 N N . LYS A 1 109 ? 2.402 -11.656 3.782 1.00 94.44 109 LYS A N 1
ATOM 850 C CA . LYS A 1 109 ? 2.194 -13.115 3.743 1.00 94.44 109 LYS A CA 1
ATOM 851 C C . LYS A 1 109 ? 2.759 -13.835 4.969 1.00 94.44 109 LYS A C 1
ATOM 853 O O . LYS A 1 109 ? 2.108 -14.752 5.461 1.00 94.44 109 LYS A O 1
ATOM 858 N N . ILE A 1 110 ? 3.915 -13.421 5.494 1.00 94.12 110 ILE A N 1
ATOM 859 C CA . ILE A 1 110 ? 4.495 -13.975 6.732 1.00 94.12 110 ILE A CA 1
ATOM 860 C C . ILE A 1 110 ? 3.565 -13.713 7.924 1.00 94.12 110 ILE A C 1
ATOM 862 O O . ILE A 1 110 ? 3.336 -14.607 8.735 1.00 94.12 110 ILE A O 1
ATOM 866 N N . ILE A 1 111 ? 2.976 -12.516 7.996 1.00 94.31 111 ILE A N 1
ATOM 867 C CA . ILE A 1 111 ? 1.994 -12.137 9.028 1.00 94.31 111 ILE A CA 1
ATOM 868 C C . ILE A 1 111 ? 0.606 -12.760 8.752 1.00 94.31 111 ILE A C 1
ATOM 870 O O . ILE A 1 111 ? -0.294 -12.661 9.579 1.00 94.31 111 ILE A O 1
ATOM 874 N N . ARG A 1 112 ? 0.448 -13.488 7.635 1.00 95.38 112 ARG A N 1
ATOM 875 C CA . ARG A 1 112 ? -0.796 -14.136 7.182 1.00 95.38 112 ARG A CA 1
ATOM 876 C C . ARG A 1 112 ? -1.935 -13.155 6.893 1.00 95.38 112 ARG A C 1
ATOM 878 O O . ARG A 1 112 ? -3.105 -13.508 7.011 1.00 95.38 112 ARG A O 1
ATOM 885 N N . VAL A 1 113 ? -1.595 -11.941 6.471 1.00 96.88 113 VAL A N 1
ATOM 886 C CA . VAL A 1 113 ? -2.565 -10.982 5.938 1.00 96.88 113 VAL A CA 1
ATOM 887 C C . VAL A 1 113 ? -2.851 -11.353 4.477 1.00 96.88 113 VAL A C 1
ATOM 889 O O . VAL A 1 113 ? -1.896 -11.541 3.714 1.00 96.88 113 VAL A O 1
ATOM 892 N N . PRO A 1 114 ? -4.125 -11.461 4.059 1.00 95.94 114 PRO A N 1
ATOM 893 C CA . PRO A 1 114 ? -4.485 -11.573 2.649 1.00 95.94 114 PRO A CA 1
ATOM 894 C C . PRO A 1 114 ? -3.887 -10.421 1.836 1.00 95.94 114 PRO A C 1
ATOM 896 O O . PRO A 1 114 ? -3.922 -9.265 2.266 1.00 95.94 114 PRO A O 1
ATOM 899 N N . VAL A 1 115 ? -3.337 -10.727 0.665 1.00 96.06 115 VAL A N 1
ATOM 900 C CA . VAL A 1 115 ? -2.704 -9.759 -0.231 1.00 96.06 115 VAL A CA 1
ATOM 901 C C . VAL A 1 115 ? -3.478 -9.667 -1.536 1.00 96.06 115 VAL A C 1
ATOM 903 O O . VAL A 1 115 ? -3.734 -10.675 -2.191 1.00 96.06 115 VAL A O 1
ATOM 906 N N . MET A 1 116 ? -3.778 -8.437 -1.944 1.00 94.06 116 MET A N 1
ATOM 907 C CA . MET A 1 116 ? -4.291 -8.106 -3.265 1.00 94.06 116 MET A CA 1
ATOM 908 C C . MET A 1 116 ? -3.282 -7.238 -4.014 1.00 94.06 116 MET A C 1
ATOM 910 O O . MET A 1 116 ? -2.793 -6.242 -3.487 1.00 94.06 116 MET A O 1
ATOM 914 N N . ILE A 1 117 ? -3.010 -7.580 -5.267 1.00 90.12 117 ILE A N 1
ATOM 915 C CA . ILE A 1 117 ? -2.330 -6.697 -6.215 1.00 90.12 117 ILE A CA 1
ATOM 916 C C . ILE A 1 117 ? -3.401 -6.051 -7.081 1.00 90.12 117 ILE A C 1
ATOM 918 O O . ILE A 1 117 ? -4.190 -6.754 -7.709 1.00 90.12 117 ILE A O 1
ATOM 922 N N . TYR A 1 118 ? -3.449 -4.721 -7.082 1.00 87.44 118 TYR A N 1
ATOM 923 C CA . TYR A 1 118 ? -4.518 -3.959 -7.713 1.00 87.44 118 TYR A CA 1
ATOM 924 C C . TYR A 1 118 ? -4.028 -3.231 -8.964 1.00 87.44 118 TYR A C 1
ATOM 926 O O . TYR A 1 118 ? -3.170 -2.370 -8.849 1.00 87.44 118 TYR A O 1
ATOM 934 N N . ALA A 1 119 ? -4.618 -3.499 -10.132 1.00 75.81 119 ALA A N 1
ATOM 935 C CA . ALA A 1 119 ? -4.419 -2.757 -11.386 1.00 75.81 119 ALA A CA 1
ATOM 936 C C . ALA A 1 119 ? -2.937 -2.476 -11.717 1.00 75.81 119 ALA A C 1
ATOM 938 O O . ALA A 1 119 ? -2.547 -1.362 -12.083 1.00 75.81 119 ALA A O 1
ATOM 939 N N . GLN A 1 120 ? -2.093 -3.490 -11.539 1.00 74.00 120 GLN A N 1
ATOM 940 C CA . GLN A 1 120 ? -0.655 -3.374 -11.744 1.00 74.00 120 GLN A CA 1
ATOM 941 C C . GLN A 1 120 ? -0.333 -3.403 -13.243 1.00 74.00 120 GLN A C 1
ATOM 943 O O . GLN A 1 120 ? -0.789 -4.293 -13.962 1.00 74.00 120 GLN A O 1
ATOM 948 N N . GLY A 1 121 ? 0.481 -2.454 -13.713 1.00 66.00 121 GLY A N 1
ATOM 949 C CA . GLY A 1 121 ? 1.092 -2.531 -15.038 1.00 66.00 121 GLY A CA 1
ATOM 950 C C . GLY A 1 121 ? 2.333 -3.417 -14.977 1.00 66.00 121 GLY A C 1
ATOM 951 O O . GLY A 1 121 ? 3.302 -3.062 -14.298 1.00 66.00 121 GLY A O 1
ATOM 952 N N . ILE A 1 122 ? 2.317 -4.555 -15.672 1.00 64.06 122 ILE A N 1
ATOM 953 C CA . ILE A 1 122 ? 3.472 -5.456 -15.778 1.00 64.06 122 ILE A CA 1
ATOM 954 C C . ILE A 1 122 ? 4.321 -4.991 -16.964 1.00 64.06 122 ILE A C 1
ATOM 956 O O . ILE A 1 122 ? 3.955 -5.190 -18.116 1.00 64.06 122 ILE A O 1
ATOM 960 N N . GLY A 1 123 ? 5.446 -4.339 -16.679 1.00 59.16 123 GLY A N 1
ATOM 961 C CA . GLY A 1 123 ? 6.443 -3.983 -17.693 1.00 59.16 123 GLY A CA 1
ATOM 962 C C . GLY A 1 123 ? 7.428 -5.131 -17.939 1.00 59.16 123 GLY A C 1
ATOM 963 O O . GLY A 1 123 ? 7.448 -6.101 -17.175 1.00 59.16 123 GLY A O 1
ATOM 964 N N . PRO A 1 124 ? 8.275 -5.048 -18.980 1.00 59.56 124 PRO A N 1
ATOM 965 C CA . PRO A 1 124 ? 9.281 -6.068 -19.241 1.00 59.56 124 PRO A CA 1
ATOM 966 C C . PRO A 1 124 ? 10.255 -6.164 -18.059 1.00 59.56 124 PRO A C 1
ATOM 968 O O . PRO A 1 124 ? 10.869 -5.180 -17.649 1.00 59.56 124 PRO A O 1
ATOM 971 N N . ILE A 1 125 ? 10.392 -7.368 -17.504 1.00 64.62 125 ILE A N 1
ATOM 972 C CA . ILE A 1 125 ? 11.356 -7.664 -16.440 1.00 64.62 125 ILE A CA 1
ATOM 973 C C . ILE A 1 125 ? 12.599 -8.224 -17.112 1.00 64.62 125 ILE A C 1
ATOM 975 O O . ILE A 1 125 ? 12.571 -9.343 -17.630 1.00 64.62 125 ILE A O 1
ATOM 979 N N . SER A 1 126 ? 13.674 -7.439 -17.112 1.00 64.94 126 SER A N 1
ATOM 980 C CA . SER A 1 126 ? 14.898 -7.779 -17.841 1.00 64.94 126 SER A CA 1
ATOM 981 C C . SER A 1 126 ? 15.729 -8.842 -17.112 1.00 64.94 126 SER A C 1
ATOM 983 O O . SER A 1 126 ? 16.361 -9.688 -17.742 1.00 64.94 126 SER A O 1
ATOM 985 N N . GLN A 1 127 ? 15.679 -8.860 -15.774 1.00 71.94 127 GLN A N 1
ATOM 986 C CA . GLN A 1 127 ? 16.528 -9.726 -14.957 1.00 71.94 127 GLN A CA 1
ATOM 987 C C . GLN A 1 127 ? 15.876 -11.085 -14.612 1.00 71.94 127 GLN A C 1
ATOM 989 O O . GLN A 1 127 ? 14.815 -11.123 -13.973 1.00 71.94 127 GLN A O 1
ATOM 994 N N . PRO A 1 128 ? 16.530 -12.228 -14.914 1.00 74.94 128 PRO A N 1
ATOM 995 C CA . PRO A 1 128 ? 16.005 -13.567 -14.617 1.00 74.94 128 PRO A CA 1
ATOM 996 C C . PRO A 1 128 ? 15.751 -13.829 -13.125 1.00 74.94 128 PRO A C 1
ATOM 998 O O . PRO A 1 128 ? 14.803 -14.535 -12.773 1.00 74.94 128 PRO A O 1
ATOM 1001 N N . VAL A 1 129 ? 16.579 -13.256 -12.243 1.00 77.50 129 VAL A N 1
ATOM 1002 C CA . VAL A 1 129 ? 16.440 -13.388 -10.782 1.00 77.50 129 VAL A CA 1
ATOM 1003 C C . VAL A 1 129 ? 15.159 -12.706 -10.302 1.00 77.50 129 VAL A C 1
ATOM 1005 O O . VAL A 1 129 ? 14.356 -13.330 -9.608 1.00 77.50 129 VAL A O 1
ATOM 1008 N N . ASN A 1 130 ? 14.906 -11.476 -10.761 1.00 75.50 130 ASN A N 1
ATOM 1009 C CA . ASN A 1 130 ? 13.683 -10.734 -10.446 1.00 75.50 130 ASN A CA 1
ATOM 1010 C C . ASN A 1 130 ? 12.441 -11.480 -10.951 1.00 75.50 130 ASN A C 1
ATOM 1012 O O . ASN A 1 130 ? 11.447 -11.577 -10.236 1.00 75.50 130 ASN A O 1
ATOM 1016 N N . LYS A 1 131 ? 12.520 -12.099 -12.137 1.00 78.81 131 LYS A N 1
ATOM 1017 C CA . LYS A 1 131 ? 11.430 -12.913 -12.696 1.00 78.81 131 LYS A CA 1
ATOM 1018 C C . LYS A 1 131 ? 11.125 -14.153 -11.847 1.00 78.81 131 LYS A C 1
ATOM 1020 O O . LYS A 1 131 ? 9.954 -14.460 -11.622 1.00 78.81 131 LYS A O 1
ATOM 1025 N N . LYS A 1 132 ? 12.152 -14.866 -11.364 1.00 81.69 132 LYS A N 1
ATOM 1026 C CA . LYS A 1 132 ? 11.975 -16.031 -10.475 1.00 81.69 132 LYS A CA 1
ATOM 1027 C C . LYS A 1 132 ? 11.382 -15.625 -9.126 1.00 81.69 132 LYS A C 1
ATOM 1029 O O . LYS A 1 132 ? 10.412 -16.244 -8.694 1.00 81.69 132 LYS A O 1
ATOM 1034 N N . LEU A 1 133 ? 11.927 -14.582 -8.496 1.00 81.38 133 LEU A N 1
ATOM 1035 C CA . LEU A 1 133 ? 11.453 -14.092 -7.201 1.00 81.38 133 LEU A CA 1
ATOM 1036 C C . LEU A 1 133 ? 10.007 -13.601 -7.289 1.00 81.38 133 LEU A C 1
ATOM 1038 O O . LEU A 1 133 ? 9.168 -14.006 -6.487 1.00 81.38 133 LEU A O 1
ATOM 1042 N N . MET A 1 134 ? 9.701 -12.791 -8.304 1.00 83.12 134 MET A N 1
ATOM 1043 C CA . MET A 1 134 ? 8.346 -12.320 -8.552 1.00 83.12 134 MET A CA 1
ATOM 1044 C C . MET A 1 134 ? 7.394 -13.502 -8.733 1.00 83.12 134 MET A C 1
ATOM 1046 O O . MET A 1 134 ? 6.399 -13.571 -8.027 1.00 83.12 134 MET A O 1
ATOM 1050 N N . ARG A 1 135 ? 7.711 -14.480 -9.595 1.00 84.62 135 ARG A N 1
ATOM 1051 C CA . ARG A 1 135 ? 6.859 -15.668 -9.770 1.00 84.62 135 ARG A CA 1
ATOM 1052 C C . ARG A 1 135 ? 6.617 -16.403 -8.448 1.00 84.62 135 ARG A C 1
ATOM 1054 O O . ARG A 1 135 ? 5.486 -16.774 -8.158 1.00 84.62 135 ARG A O 1
ATOM 1061 N N . TRP A 1 136 ? 7.659 -16.599 -7.642 1.00 85.81 136 TRP A N 1
ATOM 1062 C CA . TRP A 1 136 ? 7.539 -17.292 -6.359 1.00 85.81 136 TRP A CA 1
ATOM 1063 C C . TRP A 1 136 ? 6.632 -16.554 -5.362 1.00 85.81 136 TRP A C 1
ATOM 1065 O O . TRP A 1 136 ? 5.835 -17.197 -4.679 1.00 85.81 136 TRP A O 1
ATOM 1075 N N . ILE A 1 137 ? 6.726 -15.222 -5.295 1.00 85.94 137 ILE A N 1
ATOM 1076 C CA . ILE A 1 137 ? 5.914 -14.393 -4.390 1.00 85.94 137 ILE A CA 1
ATOM 1077 C C . ILE A 1 137 ? 4.486 -14.243 -4.915 1.00 85.94 137 ILE A C 1
ATOM 1079 O O . ILE A 1 137 ? 3.538 -14.436 -4.160 1.00 85.94 137 ILE A O 1
ATOM 1083 N N . LEU A 1 138 ? 4.321 -13.938 -6.204 1.00 84.75 138 LEU A N 1
ATOM 1084 C CA . LEU A 1 138 ? 3.014 -13.728 -6.828 1.00 84.75 138 LEU A CA 1
ATOM 1085 C C . LEU A 1 138 ? 2.141 -14.983 -6.782 1.00 84.75 138 LEU A C 1
ATOM 1087 O O . LEU A 1 138 ? 0.946 -14.867 -6.543 1.00 84.75 138 LEU A O 1
ATOM 1091 N N . ASN A 1 139 ? 2.729 -16.178 -6.880 1.00 86.75 139 ASN A N 1
ATOM 1092 C CA . ASN A 1 139 ? 2.000 -17.440 -6.702 1.00 86.75 139 ASN A CA 1
ATOM 1093 C C . ASN A 1 139 ? 1.423 -17.635 -5.284 1.00 86.75 139 ASN A C 1
ATOM 1095 O O . ASN A 1 139 ? 0.696 -18.595 -5.049 1.00 86.75 139 ASN A O 1
ATOM 1099 N N . LYS A 1 140 ? 1.776 -16.775 -4.320 1.00 87.81 140 LYS A N 1
ATOM 1100 C CA . LYS A 1 140 ? 1.259 -16.797 -2.942 1.00 87.81 140 LYS A CA 1
ATOM 1101 C C . LYS A 1 140 ? 0.243 -15.684 -2.676 1.00 87.81 140 LYS A C 1
ATOM 1103 O O . LYS A 1 140 ? -0.293 -15.622 -1.571 1.00 87.81 140 LYS A O 1
ATOM 1108 N N . VAL A 1 141 ? 0.038 -14.774 -3.625 1.00 89.75 141 VAL A N 1
ATOM 1109 C CA . VAL A 1 141 ? -0.897 -13.650 -3.504 1.00 89.75 141 VAL A CA 1
ATOM 1110 C C . VAL A 1 141 ? -2.323 -14.152 -3.716 1.00 89.75 141 VAL A C 1
ATOM 1112 O O . VAL A 1 141 ? -2.556 -15.039 -4.529 1.00 89.75 141 VAL A O 1
ATOM 1115 N N . ASP A 1 142 ? -3.268 -13.596 -2.963 1.00 93.31 142 ASP A N 1
ATOM 1116 C CA . ASP A 1 142 ? -4.644 -14.094 -2.899 1.00 93.31 142 ASP A CA 1
ATOM 1117 C C . ASP A 1 142 ? -5.499 -13.575 -4.067 1.00 93.31 142 ASP A C 1
ATOM 1119 O O . ASP A 1 142 ? -6.422 -14.252 -4.513 1.00 93.31 142 ASP A O 1
ATOM 1123 N N . LEU A 1 143 ? -5.177 -12.389 -4.597 1.00 90.25 143 LEU A N 1
ATOM 1124 C CA . LEU A 1 143 ? -5.823 -11.828 -5.783 1.00 90.25 143 LEU A CA 1
ATOM 1125 C C . LEU A 1 143 ? -4.867 -10.921 -6.562 1.00 90.25 143 LEU A C 1
ATOM 1127 O O . LEU A 1 143 ? -4.219 -10.048 -5.987 1.00 90.25 143 LEU A O 1
ATOM 1131 N N . ILE A 1 144 ? -4.821 -11.087 -7.882 1.00 87.38 144 ILE A N 1
ATOM 1132 C CA . ILE A 1 144 ? -4.050 -10.230 -8.786 1.00 87.38 144 ILE A CA 1
ATOM 1133 C C . ILE A 1 144 ? -5.002 -9.658 -9.828 1.00 87.38 144 ILE A C 1
ATOM 1135 O O . ILE A 1 144 ? -5.674 -10.411 -10.528 1.00 87.38 144 ILE A O 1
ATOM 1139 N N . THR A 1 145 ? -5.039 -8.332 -9.951 1.00 85.12 145 THR A N 1
ATOM 1140 C CA . THR A 1 145 ? -5.715 -7.647 -11.054 1.00 85.12 145 THR A CA 1
ATOM 1141 C C . THR A 1 145 ? -4.702 -6.872 -11.891 1.00 85.12 145 THR A C 1
ATOM 1143 O O . THR A 1 145 ? -3.820 -6.182 -11.370 1.00 85.12 145 THR A O 1
ATOM 1146 N N . VAL A 1 146 ? -4.817 -7.009 -13.209 1.00 79.62 146 VAL A N 1
ATOM 1147 C CA . VAL A 1 146 ? -3.976 -6.322 -14.196 1.00 79.62 146 VAL A CA 1
ATOM 1148 C C . VAL A 1 146 ? -4.785 -5.225 -14.875 1.00 79.62 146 VAL A C 1
ATOM 1150 O O . VAL A 1 146 ? -6.004 -5.336 -14.995 1.00 79.62 146 VAL A O 1
ATOM 1153 N N . ARG A 1 147 ? -4.117 -4.135 -15.264 1.00 70.88 147 ARG A N 1
ATOM 1154 C CA . ARG A 1 147 ? -4.767 -3.039 -15.999 1.00 70.88 147 ARG A CA 1
ATOM 1155 C C . ARG A 1 147 ? -4.873 -3.337 -17.494 1.00 70.88 147 ARG A C 1
ATOM 1157 O O . ARG A 1 147 ? -5.870 -2.983 -18.112 1.00 70.88 147 ARG A O 1
ATOM 1164 N N . ASP A 1 148 ? -3.843 -3.975 -18.040 1.00 67.56 148 ASP A N 1
ATOM 1165 C CA . ASP A 1 148 ? -3.668 -4.173 -19.472 1.00 67.56 148 ASP A CA 1
ATOM 1166 C C . ASP A 1 148 ? -3.877 -5.669 -19.791 1.00 67.56 148 ASP A C 1
ATOM 1168 O O . ASP A 1 148 ? -3.296 -6.534 -19.128 1.00 67.56 148 ASP A O 1
ATOM 1172 N N . ASN A 1 149 ? -4.744 -5.972 -20.764 1.00 56.56 149 ASN A N 1
ATOM 1173 C CA . ASN A 1 149 ? -4.909 -7.321 -21.311 1.00 56.56 149 ASN A CA 1
ATOM 1174 C C . ASN A 1 149 ? -3.805 -7.539 -22.356 1.00 56.56 149 ASN A C 1
ATOM 1176 O O . ASN A 1 149 ? -3.663 -6.712 -23.258 1.00 56.56 149 ASN A O 1
ATOM 1180 N N . PHE A 1 150 ? -3.019 -8.605 -22.203 1.00 48.28 150 PHE A N 1
ATOM 1181 C CA . PHE A 1 150 ? -1.993 -9.015 -23.167 1.00 48.28 150 PHE A CA 1
ATOM 1182 C C . PHE A 1 150 ? -2.585 -9.900 -24.260 1.00 48.28 150 PHE A C 1
ATOM 1184 O O . PHE A 1 150 ? -3.476 -10.714 -23.920 1.00 48.28 150 PHE A O 1
#

Radius of gyration: 15.32 Å; chains: 1; bounding box: 48×33×42 Å

InterPro domains:
  IPR007345 Polysaccharide pyruvyl transferase [PF04230] (20-149)

Sequence (150 aa):
MKESKTIVKIMISGYYGFNNFGDEAILKSMVRAFKEKIPQIKILVLSQNPVHTSQAYQVKAINRLHLISILNCLRDTNLFISGGGGLLQDSTGKGWSIWYYLGLILGAKIIRVPVMIYAQGIGPISQPVNKKLMRWILNKVDLITVRDNF

Organism: NCBI:txid1805029

Foldseek 3Di:
DDDPPDAAEEEEEDAAQPPPPVRLVQVLVVLVVCCVVRVRHAYEYAHCHQVVSCVVRVHGYDHNPPVVVLLVVLLVHQEYEHTADAQQECPPDDCVSLVSSLVSLVSSVVSPHAYEYYQYEHYDDPDPVSVVSCVVSVVSHPYYDHNDDD

Secondary structure (DSSP, 8-state):
--------EEEEESS-SS--HHHHHHHHHHHHHHHHH-TT-EEEEEESSHHHHHHHHTSEEEETT-HHHHHHHHTT-SEEEE--BSTT-STTSTTHHHHHHHHHHHHHHHTT--EEEEEE-------HHHHHHHHHHHTT-SEEEESS--